Protein AF-A0AAN9YWR4-F1 (afdb_monomer_lite)

Secondary structure (DSSP, 8-state):
-----GGGHHHHHHHHHHHHHHHHT-TTTTTTTTSPPPHHHHHHHHHHHHHTTTTTHHHHHHT--TTS-----HHHHHHHHHHHHHHHHHTTS--

pLDDT: mean 70.37, std 15.23, range [35.31, 89.06]

Foldseek 3Di:
DDDCPPLCPLVVLLQVVLQVCLVVVHQLVVVCVSDRDDPQVLQVLLVVCLVVVHPVVVCVVVVGDHPHSHHDDPSSSVVSVVSSVVVSVVVVVPD

Sequence (95 aa):
MGRSEGGFCGYRNIQMMASYIVGSGGPGADRLHGRVPSIFRIQDYIEAAWDAGINAHGRVETGGVKGTRKYIGTSEASFSLLLIDVYLKLSWVTY

Organism: NCBI:txid117547

InterPro domains:
  IPR012462 UFSP1/2/DUB, catalytic domain [PF07910] (4-86)

Radius of gyration: 13.77 Å; chains: 1; bounding box: 28×44×34 Å

Structure (mmCIF, N/CA/C/O backbone):
data_AF-A0AAN9YWR4-F1
#
_entry.id   AF-A0AAN9YWR4-F1
#
loop_
_atom_site.group_PDB
_at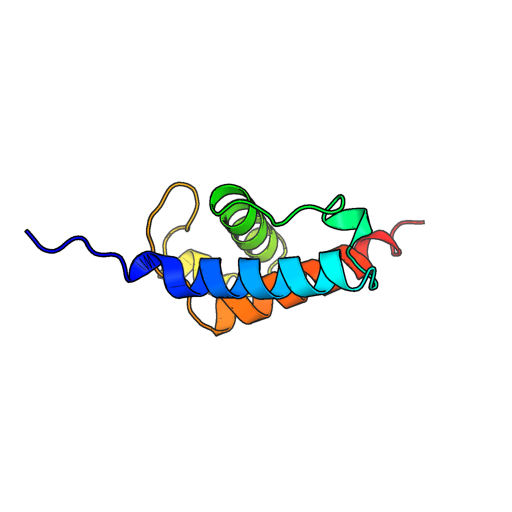om_site.id
_atom_site.type_symbol
_atom_site.label_atom_id
_atom_site.label_alt_id
_atom_site.label_comp_id
_atom_site.label_asym_id
_atom_site.label_entity_id
_atom_site.label_seq_id
_atom_site.pdbx_PDB_ins_code
_atom_site.Cartn_x
_atom_site.Cartn_y
_atom_site.Cartn_z
_atom_site.occupancy
_atom_site.B_iso_or_equiv
_atom_site.auth_seq_id
_atom_site.auth_comp_id
_atom_site.auth_asym_id
_atom_site.auth_atom_id
_atom_site.pdbx_PDB_model_num
ATOM 1 N N . MET A 1 1 ? -3.117 22.388 17.022 1.00 35.31 1 MET A N 1
ATOM 2 C CA . MET A 1 1 ? -3.654 21.788 15.780 1.00 35.31 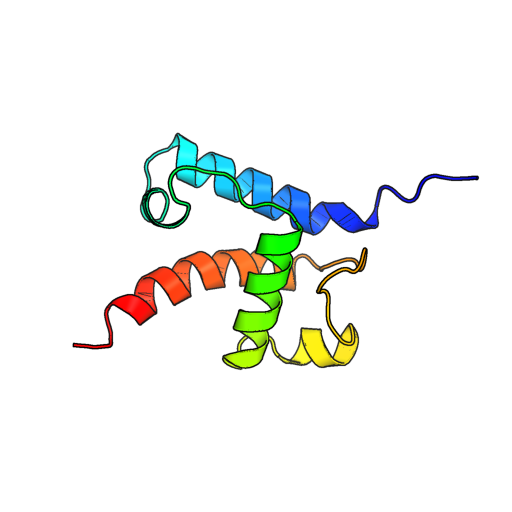1 MET A CA 1
ATOM 3 C C . MET A 1 1 ? -2.525 21.023 15.079 1.00 35.31 1 MET A C 1
ATOM 5 O O . MET A 1 1 ? -1.913 21.534 14.151 1.00 35.31 1 MET A O 1
ATOM 9 N N . GLY A 1 2 ? -2.142 19.852 15.598 1.00 37.66 2 GLY A N 1
ATOM 10 C CA . GLY A 1 2 ? -1.019 19.076 15.055 1.00 37.66 2 GLY A CA 1
ATOM 11 C C . GLY A 1 2 ? -1.473 18.267 13.846 1.00 37.66 2 GLY A C 1
ATOM 12 O O . GLY A 1 2 ? -2.348 17.416 13.976 1.00 37.66 2 GLY A O 1
ATOM 13 N N . ARG A 1 3 ? -0.920 18.549 12.664 1.00 44.62 3 ARG A N 1
ATOM 14 C CA . ARG A 1 3 ? -1.155 17.757 11.451 1.00 44.62 3 ARG A CA 1
ATOM 15 C C . ARG A 1 3 ? -0.624 16.343 11.690 1.00 44.62 3 ARG A C 1
ATOM 17 O O .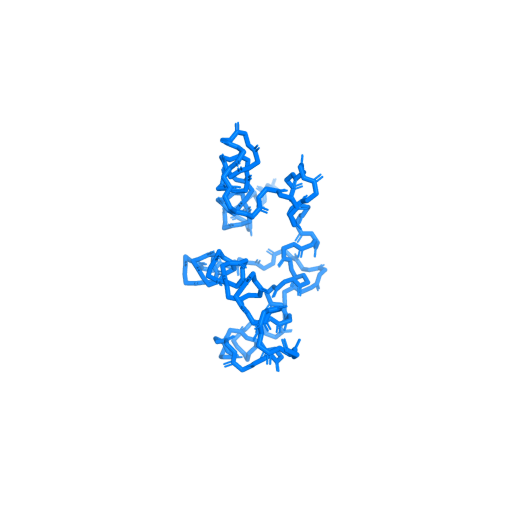 ARG A 1 3 ? 0.580 16.142 11.766 1.00 44.62 3 ARG A O 1
ATOM 24 N N . SER A 1 4 ? -1.518 15.368 11.834 1.00 44.38 4 SER A N 1
ATOM 25 C CA . SER A 1 4 ? -1.169 13.952 11.976 1.00 44.38 4 SER A CA 1
ATOM 26 C C . SER A 1 4 ? -0.615 13.412 10.650 1.00 44.38 4 SER A C 1
ATOM 28 O O . SER A 1 4 ? -1.330 12.805 9.847 1.00 44.38 4 SER A O 1
ATOM 30 N N . GLU A 1 5 ? 0.663 13.681 10.390 1.00 52.16 5 GLU A N 1
ATOM 31 C CA . GLU A 1 5 ? 1.426 13.118 9.269 1.00 52.16 5 GLU A CA 1
ATOM 32 C C . GLU A 1 5 ? 1.717 11.622 9.450 1.00 52.16 5 GLU A C 1
ATOM 34 O O . GLU A 1 5 ? 2.015 10.933 8.477 1.00 52.16 5 GLU A O 1
ATOM 39 N N . GLY A 1 6 ? 1.567 11.085 10.664 1.00 52.00 6 GLY A N 1
ATOM 40 C CA . GLY A 1 6 ? 2.023 9.731 10.970 1.00 52.00 6 GLY A CA 1
ATOM 41 C C . GLY A 1 6 ? 1.279 8.602 10.240 1.00 52.00 6 GLY A C 1
ATOM 42 O O . GLY A 1 6 ? 1.895 7.579 9.970 1.00 52.00 6 GLY A O 1
ATOM 43 N N . GLY A 1 7 ? 0.016 8.778 9.823 1.00 63.47 7 GLY A N 1
ATOM 44 C CA . GLY A 1 7 ? -0.820 7.692 9.266 1.00 63.47 7 GLY A CA 1
ATOM 45 C C . GLY A 1 7 ? -0.347 7.081 7.943 1.00 63.47 7 GLY A C 1
ATOM 46 O O . GLY A 1 7 ? -0.884 6.062 7.513 1.00 63.47 7 GLY A O 1
ATOM 47 N N . PHE A 1 8 ? 0.643 7.692 7.283 1.00 72.62 8 PHE A N 1
ATOM 48 C CA . PHE A 1 8 ? 1.067 7.301 5.940 1.00 72.62 8 PHE A CA 1
ATOM 49 C C . PHE A 1 8 ? 2.438 6.629 5.846 1.00 72.62 8 PHE A C 1
ATOM 51 O O . PHE A 1 8 ? 2.837 6.273 4.736 1.00 72.62 8 PHE A O 1
ATOM 58 N N . CYS A 1 9 ? 3.170 6.441 6.950 1.00 76.81 9 CYS A N 1
ATOM 59 C CA . CYS A 1 9 ? 4.541 5.917 6.879 1.00 76.81 9 CYS A CA 1
ATOM 60 C C . CYS A 1 9 ? 4.610 4.540 6.189 1.00 76.81 9 CYS A C 1
ATOM 62 O O . CYS A 1 9 ? 5.446 4.341 5.309 1.00 76.81 9 CYS A O 1
ATOM 64 N N . GLY A 1 10 ? 3.662 3.641 6.477 1.00 76.88 10 GLY A N 1
ATOM 65 C CA . GLY A 1 10 ? 3.579 2.328 5.833 1.00 76.88 10 GLY A CA 1
ATOM 66 C C . GLY A 1 10 ? 3.351 2.422 4.321 1.00 76.88 10 GLY A C 1
ATOM 67 O O . GLY A 1 10 ? 4.021 1.746 3.544 1.00 76.88 10 GLY A O 1
ATOM 68 N N . TYR A 1 11 ? 2.491 3.342 3.877 1.00 82.31 11 TYR A N 1
ATOM 69 C CA . TYR A 1 11 ? 2.256 3.579 2.451 1.00 82.31 11 TYR A CA 1
ATOM 70 C C . TYR A 1 11 ? 3.487 4.176 1.759 1.00 82.31 11 TYR A C 1
ATOM 72 O O . TYR A 1 11 ? 3.804 3.795 0.635 1.00 82.31 11 TYR A O 1
ATOM 80 N N . ARG A 1 12 ? 4.212 5.086 2.424 1.00 84.00 12 ARG A N 1
ATOM 81 C CA . ARG A 1 12 ? 5.463 5.654 1.896 1.00 84.00 12 ARG A CA 1
ATOM 82 C C . ARG A 1 12 ? 6.557 4.598 1.760 1.00 84.00 12 ARG A C 1
ATOM 84 O O . ARG A 1 12 ? 7.253 4.609 0.751 1.00 84.00 12 ARG A O 1
ATOM 91 N N . ASN A 1 13 ? 6.656 3.654 2.694 1.00 80.69 13 ASN A N 1
ATOM 92 C CA . ASN A 1 13 ? 7.584 2.526 2.574 1.00 80.69 13 ASN A CA 1
ATOM 93 C C . ASN A 1 13 ? 7.277 1.668 1.339 1.00 80.69 13 ASN A C 1
ATOM 95 O O . ASN A 1 13 ? 8.187 1.326 0.587 1.00 80.69 13 ASN A O 1
ATOM 99 N N . ILE A 1 14 ? 5.999 1.386 1.071 1.00 80.44 14 ILE A N 1
ATOM 100 C CA . ILE A 1 14 ? 5.586 0.664 -0.143 1.00 80.44 14 ILE A CA 1
ATOM 101 C C . ILE A 1 14 ? 5.955 1.462 -1.402 1.00 80.44 14 ILE A C 1
ATOM 103 O O . ILE A 1 14 ? 6.482 0.895 -2.357 1.00 80.44 14 ILE A O 1
ATOM 107 N N . GLN A 1 15 ? 5.740 2.781 -1.404 1.00 85.75 15 GLN A N 1
ATOM 108 C CA . GLN A 1 15 ? 6.121 3.643 -2.528 1.00 85.75 15 GLN A CA 1
ATOM 109 C C . GLN A 1 15 ? 7.636 3.670 -2.775 1.00 85.75 15 GLN A C 1
ATOM 111 O O . GLN A 1 15 ? 8.055 3.644 -3.930 1.00 85.75 15 GLN A O 1
ATOM 116 N N . MET A 1 16 ? 8.448 3.687 -1.715 1.00 83.56 16 MET A N 1
ATOM 117 C CA . MET A 1 16 ? 9.911 3.621 -1.811 1.00 83.56 16 MET A CA 1
ATOM 118 C C . MET A 1 16 ? 10.395 2.287 -2.388 1.00 83.56 16 MET A C 1
ATOM 120 O O . MET A 1 16 ? 11.312 2.257 -3.200 1.00 83.56 16 MET A O 1
ATOM 124 N N . MET A 1 17 ? 9.771 1.171 -2.015 1.00 77.44 17 MET A N 1
ATOM 125 C CA . MET A 1 17 ? 10.122 -0.125 -2.603 1.00 77.44 17 MET A CA 1
ATOM 126 C C . MET A 1 17 ? 9.667 -0.229 -4.062 1.00 77.44 17 MET A C 1
ATOM 128 O O . MET A 1 17 ? 10.421 -0.689 -4.917 1.00 77.44 17 MET A O 1
ATOM 132 N N . ALA A 1 18 ? 8.465 0.259 -4.378 1.00 79.94 18 ALA A N 1
ATOM 133 C CA . ALA A 1 18 ? 7.972 0.298 -5.750 1.00 79.94 18 ALA A CA 1
ATOM 134 C C . ALA A 1 18 ? 8.856 1.169 -6.660 1.00 79.94 18 ALA A C 1
ATOM 136 O O . ALA A 1 18 ? 9.078 0.803 -7.812 1.00 79.94 18 ALA A O 1
ATOM 137 N N . SER A 1 19 ? 9.399 2.287 -6.160 1.00 83.06 19 SER A N 1
ATOM 138 C CA . SER A 1 19 ? 10.322 3.123 -6.937 1.00 83.06 19 SER A CA 1
ATOM 139 C C . SER A 1 19 ? 11.640 2.409 -7.230 1.00 83.06 19 SER A C 1
ATOM 141 O O . SER A 1 19 ? 12.147 2.527 -8.343 1.00 83.06 19 SER A O 1
ATOM 143 N N . TYR A 1 20 ? 12.154 1.614 -6.288 1.00 82.00 20 TYR A N 1
ATOM 144 C CA . TYR A 1 20 ? 13.331 0.776 -6.511 1.00 82.00 20 TYR A CA 1
ATOM 145 C C . TYR A 1 20 ? 13.081 -0.302 -7.577 1.00 82.00 20 TYR A C 1
ATOM 147 O O . TYR A 1 20 ? 13.893 -0.465 -8.486 1.00 82.00 20 TYR A O 1
ATOM 155 N N . ILE A 1 21 ? 11.944 -1.002 -7.521 1.00 76.00 21 ILE A N 1
ATOM 156 C CA . ILE A 1 21 ? 11.581 -2.035 -8.512 1.00 76.00 21 ILE A CA 1
ATOM 157 C C . ILE A 1 21 ? 11.443 -1.419 -9.910 1.00 76.00 21 ILE A C 1
ATOM 159 O O . ILE A 1 21 ? 12.017 -1.927 -10.869 1.00 76.00 21 ILE A O 1
ATOM 163 N N . VAL A 1 22 ? 10.733 -0.292 -10.021 1.00 80.88 22 VAL A N 1
ATOM 164 C CA . VAL A 1 22 ? 10.574 0.436 -11.289 1.00 80.88 22 VAL A CA 1
ATOM 165 C C . VAL A 1 22 ? 11.920 0.943 -11.811 1.00 80.88 22 VAL A C 1
ATOM 167 O O . VAL A 1 22 ? 12.222 0.764 -12.986 1.00 80.88 22 VAL A O 1
ATOM 170 N N . GLY A 1 23 ? 12.736 1.557 -10.951 1.00 81.06 23 GLY A N 1
ATOM 171 C CA . GLY A 1 23 ? 14.018 2.150 -11.337 1.00 81.06 23 GLY A CA 1
ATOM 172 C C . GLY A 1 23 ? 15.102 1.128 -11.684 1.00 81.06 23 GLY A C 1
ATOM 173 O O . GLY A 1 23 ? 15.977 1.426 -12.489 1.00 81.06 23 GLY A O 1
ATOM 174 N N . SER A 1 24 ? 15.038 -0.076 -11.111 1.00 80.12 24 SER A N 1
ATOM 175 C CA . SER A 1 24 ? 15.963 -1.174 -11.422 1.00 80.12 24 SER A CA 1
ATOM 176 C C . SER A 1 24 ? 15.577 -1.963 -12.675 1.00 80.12 24 SER A C 1
ATOM 178 O O . SER A 1 24 ? 16.372 -2.782 -13.130 1.00 80.12 24 SER A O 1
ATOM 180 N N . GLY A 1 25 ? 14.375 -1.751 -13.230 1.00 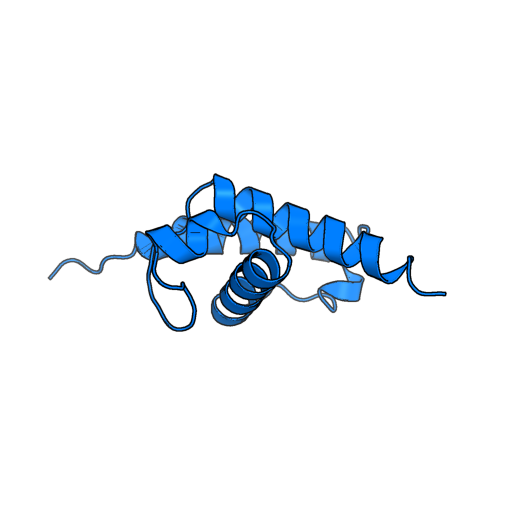69.69 25 GLY A N 1
ATOM 181 C CA . GLY A 1 25 ? 13.854 -2.566 -14.334 1.00 69.69 25 GLY A CA 1
ATOM 182 C C . GLY A 1 25 ? 13.693 -4.045 -13.962 1.00 69.69 25 GLY A C 1
ATOM 183 O O . GLY A 1 25 ? 13.698 -4.907 -14.837 1.00 69.69 25 GLY A O 1
ATOM 184 N N . GLY A 1 26 ? 13.608 -4.349 -12.663 1.00 67.00 26 GLY A N 1
ATOM 185 C CA . GLY A 1 26 ? 13.525 -5.714 -12.163 1.00 67.00 26 GLY A CA 1
ATOM 186 C C . GLY A 1 26 ? 12.164 -6.374 -12.428 1.00 67.00 26 GLY A C 1
ATOM 187 O O . GLY A 1 26 ? 11.197 -5.706 -12.816 1.00 67.00 26 GLY A O 1
ATOM 188 N N . PRO A 1 27 ? 12.045 -7.690 -12.170 1.00 62.44 27 PRO A N 1
ATOM 189 C CA . PRO A 1 27 ? 10.776 -8.406 -12.257 1.00 62.44 27 PRO A CA 1
ATOM 190 C C . PRO A 1 27 ? 9.681 -7.691 -11.449 1.00 62.44 27 PRO A C 1
ATOM 192 O O . PRO A 1 27 ? 9.826 -7.466 -10.251 1.00 62.44 27 PRO A O 1
ATOM 195 N N . GLY A 1 28 ? 8.588 -7.305 -12.115 1.00 64.94 28 GLY A N 1
ATOM 196 C CA . GLY A 1 28 ? 7.492 -6.534 -11.512 1.00 64.94 28 GLY A CA 1
ATOM 197 C C . GLY A 1 28 ? 7.407 -5.070 -11.957 1.00 64.94 28 GLY A C 1
ATOM 198 O O . GLY A 1 28 ? 6.332 -4.483 -11.828 1.00 64.94 28 GLY A O 1
ATOM 199 N N . ALA A 1 29 ? 8.458 -4.501 -12.563 1.00 69.19 29 ALA A N 1
ATOM 200 C CA . ALA A 1 29 ? 8.438 -3.136 -13.104 1.00 69.19 29 ALA A CA 1
ATOM 201 C C . ALA A 1 29 ? 7.362 -2.942 -14.193 1.00 69.19 29 ALA A C 1
ATOM 203 O O . ALA A 1 29 ? 6.610 -1.964 -14.147 1.00 69.19 29 ALA A O 1
ATOM 204 N N . ASP A 1 30 ? 7.213 -3.910 -15.105 1.00 70.44 30 ASP A N 1
ATOM 205 C CA . ASP A 1 30 ? 6.190 -3.888 -16.167 1.00 70.44 30 ASP A CA 1
ATOM 206 C C . ASP A 1 30 ? 4.764 -3.858 -15.617 1.00 70.44 30 ASP A C 1
ATOM 208 O O . ASP A 1 30 ? 3.869 -3.222 -16.172 1.00 70.44 30 ASP A O 1
ATOM 212 N N . ARG A 1 31 ? 4.544 -4.522 -14.483 1.00 69.25 31 ARG A N 1
ATOM 213 C CA . ARG A 1 31 ? 3.217 -4.663 -13.873 1.00 69.25 31 ARG A CA 1
ATOM 214 C C . ARG A 1 31 ? 2.899 -3.559 -12.870 1.00 69.25 31 ARG A C 1
ATOM 216 O O . ARG A 1 31 ? 1.736 -3.298 -12.589 1.00 69.25 31 ARG A O 1
ATOM 223 N N . LEU A 1 32 ? 3.918 -2.832 -12.422 1.00 74.25 32 LEU A N 1
ATOM 224 C CA . LEU A 1 32 ? 3.762 -1.475 -11.905 1.00 74.25 32 LEU A CA 1
ATOM 225 C C . LEU A 1 32 ? 3.566 -0.449 -13.039 1.00 74.25 32 LEU A C 1
ATOM 227 O O . LEU A 1 32 ? 3.410 0.740 -12.766 1.00 74.25 32 LEU A O 1
ATOM 231 N N . HIS A 1 33 ? 3.566 -0.885 -14.305 1.00 75.19 33 HIS A N 1
ATOM 232 C CA . HIS A 1 33 ? 3.490 -0.033 -15.494 1.00 75.19 33 HIS A CA 1
ATOM 233 C C . HIS A 1 33 ? 4.556 1.072 -15.496 1.00 75.19 33 HIS A C 1
ATOM 235 O O . HIS A 1 33 ? 4.299 2.199 -15.925 1.00 75.19 33 HIS A O 1
ATOM 241 N N . GLY A 1 34 ? 5.735 0.774 -14.937 1.00 74.75 34 GLY A N 1
ATOM 242 C CA . GLY A 1 34 ? 6.819 1.739 -14.770 1.00 74.75 34 GLY A CA 1
ATOM 243 C C . GLY A 1 34 ? 6.475 2.918 -13.851 1.00 74.75 34 GLY A C 1
ATOM 244 O O . GLY A 1 34 ? 7.070 3.986 -13.982 1.00 74.75 34 GLY A O 1
ATOM 245 N N . ARG A 1 35 ? 5.489 2.781 -12.952 1.00 83.31 35 ARG A N 1
ATOM 246 C CA . ARG A 1 35 ? 5.025 3.870 -12.081 1.00 83.31 35 ARG A CA 1
ATOM 247 C C . ARG A 1 35 ? 4.892 3.433 -10.629 1.00 83.31 35 ARG A C 1
ATOM 249 O O . ARG A 1 35 ? 4.461 2.332 -10.309 1.00 83.31 35 ARG A O 1
ATOM 256 N N . VAL A 1 36 ? 5.202 4.359 -9.727 1.00 86.12 36 VAL A N 1
ATOM 257 C CA . VAL A 1 36 ? 4.980 4.175 -8.290 1.00 86.12 36 VAL A CA 1
ATOM 258 C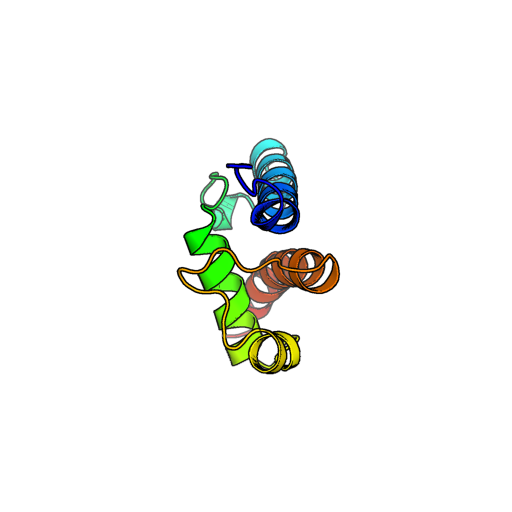 C . VAL A 1 36 ? 3.477 4.305 -7.994 1.00 86.12 36 VAL A C 1
ATOM 260 O O . VAL A 1 36 ? 2.875 5.313 -8.380 1.00 86.12 36 VAL A O 1
ATOM 263 N N . PRO A 1 37 ? 2.843 3.332 -7.315 1.00 85.69 37 PRO A N 1
ATOM 264 C CA . PRO A 1 37 ? 1.411 3.368 -7.050 1.00 85.69 37 PRO A CA 1
ATOM 265 C C . PRO A 1 37 ? 1.041 4.492 -6.072 1.00 85.69 37 PRO A C 1
ATOM 267 O O . PRO A 1 37 ? 1.785 4.843 -5.150 1.00 85.69 37 PRO A O 1
ATOM 270 N N . SER A 1 38 ? -0.149 5.061 -6.260 1.00 89.06 38 SER A N 1
ATOM 271 C CA . SER A 1 38 ? -0.727 6.020 -5.317 1.00 89.06 38 SER A CA 1
ATOM 272 C C . SER A 1 38 ? -1.174 5.323 -4.026 1.00 89.06 38 SER A C 1
ATOM 274 O O . SER A 1 38 ? -1.366 4.109 -3.999 1.00 89.06 38 SER A O 1
ATOM 276 N N . ILE A 1 39 ? -1.408 6.095 -2.960 1.00 84.88 39 ILE A N 1
ATOM 277 C CA . ILE A 1 39 ? -1.936 5.570 -1.688 1.00 84.88 39 ILE A CA 1
ATOM 278 C C . ILE A 1 39 ? -3.263 4.831 -1.906 1.00 84.88 39 ILE A C 1
ATOM 280 O O . ILE A 1 39 ? -3.440 3.737 -1.385 1.00 84.88 39 ILE A O 1
ATOM 284 N N . PHE A 1 40 ? -4.162 5.378 -2.728 1.00 87.75 40 PHE A N 1
ATOM 285 C CA . PHE A 1 40 ? -5.430 4.719 -3.054 1.00 87.75 40 PHE A CA 1
ATOM 286 C C . PHE A 1 40 ? -5.225 3.380 -3.759 1.00 87.75 40 PHE A C 1
ATOM 288 O O . PHE A 1 40 ? -5.914 2.415 -3.447 1.00 87.75 40 PHE A O 1
ATOM 295 N N . ARG A 1 41 ? -4.240 3.290 -4.662 1.00 85.06 41 ARG A N 1
ATOM 296 C CA . ARG A 1 41 ? -3.920 2.012 -5.301 1.00 85.06 41 ARG A CA 1
ATOM 297 C C . ARG A 1 41 ? -3.320 1.002 -4.342 1.00 85.06 41 ARG A C 1
ATOM 299 O O . ARG A 1 41 ? -3.655 -0.171 -4.425 1.00 85.06 41 ARG A O 1
ATOM 306 N N . ILE A 1 42 ? -2.491 1.457 -3.413 1.00 84.44 42 ILE A N 1
ATOM 307 C CA . ILE A 1 42 ? -1.967 0.604 -2.347 1.00 84.44 42 ILE A CA 1
ATOM 308 C C . ILE A 1 42 ? -3.112 0.077 -1.474 1.00 84.44 42 ILE A C 1
ATOM 310 O O . ILE A 1 42 ? -3.137 -1.108 -1.166 1.00 84.44 42 ILE A O 1
ATOM 314 N N . GLN A 1 43 ? -4.089 0.919 -1.130 1.00 86.88 43 GLN A N 1
ATOM 315 C CA . GLN A 1 43 ? -5.282 0.482 -0.400 1.00 86.88 43 GLN A CA 1
ATOM 316 C C . GLN A 1 43 ? -6.072 -0.567 -1.185 1.00 86.88 43 GLN A C 1
ATOM 318 O O . GLN A 1 43 ? -6.427 -1.587 -0.609 1.00 86.88 43 GLN A O 1
ATOM 323 N N . ASP A 1 44 ? -6.295 -0.370 -2.488 1.00 86.19 44 ASP A N 1
ATOM 324 C CA . ASP A 1 44 ? -6.959 -1.382 -3.322 1.00 86.19 44 ASP A CA 1
ATOM 325 C C . ASP A 1 44 ? -6.212 -2.724 -3.306 1.00 86.19 44 ASP A C 1
ATOM 327 O O . ASP A 1 44 ? -6.848 -3.770 -3.218 1.00 86.19 44 ASP A O 1
ATOM 331 N N . TYR A 1 45 ? -4.876 -2.709 -3.367 1.00 82.44 45 TYR A N 1
ATOM 332 C CA . TYR A 1 45 ? -4.077 -3.934 -3.296 1.00 82.44 45 TYR A CA 1
ATOM 333 C C . TYR A 1 45 ? -4.210 -4.628 -1.941 1.00 82.44 45 TYR A C 1
ATOM 335 O O . TYR A 1 45 ? -4.381 -5.841 -1.899 1.00 82.44 45 TYR A O 1
ATOM 343 N N . ILE A 1 46 ? -4.185 -3.876 -0.840 1.00 81.00 46 ILE A N 1
ATOM 344 C CA . ILE A 1 46 ? -4.364 -4.431 0.508 1.00 81.00 46 ILE A CA 1
ATOM 345 C C . ILE A 1 46 ? -5.742 -5.088 0.651 1.00 81.00 46 ILE A C 1
ATOM 347 O O . ILE A 1 46 ? -5.847 -6.209 1.136 1.00 81.00 46 ILE A O 1
ATOM 351 N N . GLU A 1 47 ? -6.797 -4.425 0.184 1.00 84.25 47 GLU A N 1
ATOM 352 C CA . GLU A 1 47 ? -8.159 -4.963 0.243 1.00 84.25 47 GLU A CA 1
ATOM 353 C C . GLU A 1 47 ? -8.299 -6.217 -0.636 1.00 84.25 47 GLU A C 1
ATOM 355 O O . GLU A 1 47 ? -8.865 -7.215 -0.197 1.00 84.25 47 GLU A O 1
ATOM 360 N N . ALA A 1 48 ? -7.713 -6.208 -1.839 1.00 81.19 48 ALA A N 1
ATOM 361 C CA . ALA A 1 48 ? -7.693 -7.374 -2.721 1.00 81.19 48 ALA A CA 1
ATOM 362 C C . ALA A 1 48 ? -6.896 -8.551 -2.127 1.00 81.19 48 ALA A C 1
ATOM 364 O O . ALA A 1 48 ? -7.268 -9.706 -2.325 1.00 81.19 48 ALA A O 1
ATOM 365 N N . ALA A 1 49 ? -5.823 -8.278 -1.374 1.00 77.38 49 ALA A N 1
ATOM 366 C CA . ALA A 1 49 ? -5.093 -9.297 -0.620 1.00 77.38 49 ALA A CA 1
ATOM 367 C C . ALA A 1 49 ? -5.997 -9.968 0.413 1.00 77.38 49 ALA A C 1
ATOM 369 O O . ALA A 1 49 ? -6.067 -11.195 0.480 1.00 77.38 49 ALA A O 1
ATOM 370 N N . TRP A 1 50 ? -6.724 -9.153 1.178 1.00 83.00 50 TRP A N 1
ATOM 371 C CA . TRP A 1 50 ? -7.667 -9.641 2.175 1.00 83.00 50 TRP A CA 1
ATOM 372 C C . TRP A 1 50 ? -8.788 -10.465 1.542 1.00 83.00 50 TRP A C 1
ATOM 374 O O . TRP A 1 50 ? -9.136 -11.511 2.085 1.00 83.00 50 TRP A O 1
ATOM 384 N N . ASP A 1 51 ? -9.296 -10.050 0.378 1.00 83.31 51 ASP A N 1
ATOM 385 C CA . ASP A 1 51 ? -10.314 -10.796 -0.376 1.00 83.31 51 ASP A CA 1
ATOM 386 C C . ASP A 1 51 ? -9.791 -12.146 -0.891 1.00 83.31 51 ASP A C 1
ATOM 388 O O . ASP A 1 51 ? -10.541 -13.117 -0.956 1.00 83.31 51 ASP A O 1
ATOM 392 N N . ALA A 1 52 ? -8.492 -12.244 -1.188 1.00 77.94 52 ALA A N 1
ATOM 393 C CA . ALA A 1 52 ? -7.819 -13.494 -1.544 1.00 77.94 52 ALA A CA 1
ATOM 394 C C . ALA A 1 52 ? -7.461 -14.376 -0.325 1.00 77.94 52 ALA A C 1
ATOM 396 O O . ALA A 1 52 ? -6.788 -15.395 -0.478 1.00 77.94 52 ALA A O 1
ATOM 397 N N . GLY A 1 53 ? -7.870 -13.990 0.890 1.00 77.06 53 GLY A N 1
ATOM 398 C CA . GLY A 1 53 ? -7.565 -14.703 2.136 1.00 77.06 53 GLY A CA 1
ATOM 399 C C . GLY A 1 53 ? -6.162 -14.436 2.693 1.00 77.06 53 GLY A C 1
ATOM 400 O O . GLY A 1 53 ? -5.786 -14.988 3.727 1.00 77.06 53 GLY A O 1
ATOM 401 N N . ILE A 1 54 ? -5.382 -13.567 2.051 1.00 73.25 54 ILE A N 1
ATOM 402 C CA . ILE A 1 54 ? -4.030 -13.212 2.480 1.00 73.25 54 ILE A CA 1
ATOM 403 C C . ILE A 1 54 ? -4.132 -12.139 3.560 1.00 73.25 54 ILE A C 1
ATOM 405 O O . ILE A 1 54 ? -4.614 -11.042 3.302 1.00 73.25 54 ILE A O 1
ATOM 409 N N . ASN A 1 55 ? -3.654 -12.433 4.772 1.00 74.25 55 ASN A N 1
ATOM 410 C CA . ASN A 1 55 ? -3.674 -11.499 5.906 1.00 74.25 55 ASN A CA 1
ATOM 411 C C . ASN A 1 55 ? -5.070 -10.889 6.187 1.00 74.25 55 ASN A C 1
ATOM 413 O O . ASN A 1 55 ? -5.179 -9.743 6.623 1.00 74.25 55 ASN A O 1
ATOM 417 N N . ALA A 1 56 ? -6.148 -11.643 5.931 1.00 78.38 56 ALA A N 1
ATOM 418 C CA . ALA A 1 56 ? -7.533 -11.165 6.036 1.00 78.38 56 ALA A CA 1
ATOM 419 C C . ALA A 1 56 ? -7.907 -10.635 7.437 1.00 78.38 56 ALA A C 1
ATOM 421 O O . ALA A 1 56 ? -8.829 -9.832 7.570 1.00 78.38 56 ALA A O 1
ATOM 422 N N . HIS A 1 57 ? -7.155 -11.020 8.475 1.00 78.38 57 HIS A N 1
ATOM 423 C CA . HIS A 1 57 ? -7.277 -10.472 9.827 1.00 78.38 57 HIS A CA 1
ATOM 424 C C . HIS A 1 57 ? -7.127 -8.942 9.862 1.00 78.38 57 HIS A C 1
ATOM 426 O O . HIS A 1 57 ? -7.874 -8.270 10.571 1.00 78.38 57 HIS A O 1
ATOM 432 N N . GLY A 1 58 ? -6.253 -8.374 9.021 1.00 76.62 58 GLY A N 1
ATOM 433 C CA . GLY A 1 58 ? -6.069 -6.924 8.933 1.00 76.62 58 GLY A CA 1
ATOM 434 C C . GLY A 1 58 ? -7.349 -6.181 8.535 1.00 76.62 58 GLY A C 1
ATOM 435 O O . GLY A 1 58 ? -7.587 -5.066 9.004 1.00 76.62 58 GLY A O 1
ATOM 436 N N . ARG A 1 59 ? -8.235 -6.807 7.743 1.00 83.44 59 ARG A N 1
ATOM 437 C CA . ARG A 1 59 ? -9.557 -6.246 7.417 1.00 83.44 59 ARG A CA 1
ATOM 438 C C . ARG A 1 59 ? -10.456 -6.186 8.649 1.00 83.44 59 ARG A C 1
ATOM 440 O O . ARG A 1 59 ? -11.173 -5.205 8.818 1.00 83.44 59 ARG A O 1
ATOM 447 N N . VAL A 1 60 ? -10.409 -7.210 9.500 1.00 82.94 60 VAL A N 1
ATOM 448 C CA . VAL A 1 60 ? -11.218 -7.305 10.726 1.00 82.94 60 VAL A CA 1
ATOM 449 C C . VAL A 1 60 ? -10.764 -6.270 11.755 1.00 82.94 60 VAL A C 1
ATOM 451 O O . VAL A 1 60 ? -11.598 -5.571 12.320 1.00 82.94 60 VAL A O 1
ATOM 454 N N . GLU A 1 61 ? -9.454 -6.111 11.949 1.00 80.38 61 GLU A N 1
ATOM 455 C CA . GLU A 1 61 ? -8.894 -5.151 12.913 1.00 80.38 61 GLU A CA 1
ATOM 456 C C . GLU A 1 61 ? -9.085 -3.698 12.486 1.00 80.38 61 GLU A C 1
ATOM 458 O O . GLU A 1 61 ? -9.378 -2.826 13.304 1.00 80.38 61 GLU A O 1
ATOM 463 N N . THR A 1 62 ? -8.911 -3.419 11.194 1.00 81.12 62 THR A N 1
ATOM 464 C CA . THR A 1 62 ? -8.994 -2.047 10.687 1.00 81.12 62 THR A CA 1
ATOM 465 C C . THR A 1 62 ? -10.406 -1.666 10.264 1.00 81.12 62 THR A C 1
ATOM 467 O O . THR A 1 62 ? -10.706 -0.476 10.201 1.00 81.12 62 THR A O 1
ATOM 470 N N . GLY A 1 63 ? -11.279 -2.626 9.953 1.00 84.69 63 GLY A N 1
ATOM 471 C CA . GLY A 1 63 ? -12.567 -2.383 9.300 1.00 84.69 63 GLY A CA 1
ATOM 472 C C . GLY A 1 63 ? -12.423 -1.858 7.867 1.00 84.69 63 GLY A C 1
ATOM 473 O O . GLY A 1 63 ? -13.278 -1.103 7.407 1.00 84.69 63 GLY A O 1
ATOM 474 N N . GLY A 1 64 ? -11.311 -2.164 7.193 1.00 85.62 64 GLY A N 1
ATOM 475 C CA . GLY A 1 64 ? -10.994 -1.650 5.861 1.00 85.62 64 GLY A CA 1
ATOM 476 C C . GLY A 1 64 ? -10.111 -0.399 5.885 1.00 85.62 64 GLY A C 1
ATOM 477 O O . GLY A 1 64 ? -10.250 0.477 6.746 1.00 85.62 64 GLY A O 1
ATOM 478 N N . VAL A 1 65 ? -9.218 -0.286 4.906 1.00 86.06 65 VAL A N 1
ATOM 479 C CA . VAL A 1 65 ? -8.285 0.838 4.727 1.00 86.06 65 VAL A CA 1
ATOM 480 C C . VAL A 1 65 ? -8.667 1.751 3.564 1.00 86.06 65 VAL A C 1
ATOM 482 O O . VAL A 1 65 ? -8.206 2.895 3.528 1.00 86.06 65 VAL A O 1
ATOM 485 N N . LYS A 1 66 ? -9.538 1.310 2.650 1.00 88.00 66 LYS A N 1
ATOM 486 C CA . LYS A 1 66 ? -9.931 2.073 1.456 1.00 88.00 66 LYS A CA 1
ATOM 487 C C . LYS A 1 66 ? -10.532 3.444 1.775 1.00 88.00 66 LYS A C 1
ATOM 489 O O . LYS A 1 66 ? -11.499 3.564 2.519 1.00 88.00 66 LYS A O 1
ATOM 494 N N . GLY A 1 67 ? -9.954 4.495 1.191 1.00 83.31 67 GLY A N 1
ATOM 495 C CA . GLY A 1 67 ? -10.390 5.881 1.390 1.00 83.31 67 GLY A CA 1
ATOM 496 C C . GLY A 1 67 ? -10.085 6.440 2.783 1.00 83.31 67 GLY A C 1
ATOM 497 O O . GLY A 1 67 ? -10.495 7.555 3.099 1.00 83.31 67 GLY A O 1
ATOM 498 N N . THR A 1 68 ? -9.359 5.697 3.622 1.00 84.62 68 THR A N 1
ATOM 499 C CA . THR A 1 68 ? -9.057 6.102 4.997 1.00 84.62 68 THR A CA 1
ATOM 500 C C . THR A 1 68 ? -7.622 6.612 5.143 1.00 84.62 68 THR A C 1
ATOM 502 O O . THR A 1 68 ? -6.783 6.456 4.255 1.00 84.62 68 THR A O 1
ATOM 505 N N . ARG A 1 69 ? -7.326 7.211 6.302 1.00 80.69 69 ARG A N 1
ATOM 506 C CA . ARG A 1 69 ? -5.962 7.554 6.747 1.00 80.69 69 ARG A CA 1
ATOM 507 C C . ARG A 1 69 ? -5.447 6.580 7.811 1.00 80.69 69 ARG A C 1
ATOM 509 O O . ARG A 1 69 ? -4.630 6.967 8.646 1.00 80.69 69 ARG A O 1
ATOM 516 N N . LYS A 1 70 ? -5.999 5.363 7.853 1.00 81.31 70 LYS A N 1
ATOM 517 C CA . LYS A 1 70 ? -5.625 4.367 8.856 1.00 81.31 70 LYS A CA 1
ATOM 518 C C . LYS A 1 70 ? -4.184 3.939 8.629 1.00 81.31 70 LYS A C 1
ATOM 520 O O . LYS A 1 70 ? -3.760 3.738 7.487 1.00 81.31 70 LYS A O 1
ATOM 525 N N . TYR A 1 71 ? -3.465 3.824 9.738 1.00 71.31 71 TYR A N 1
ATOM 526 C CA . TYR A 1 71 ? -2.137 3.241 9.749 1.00 71.31 71 TYR A CA 1
ATOM 527 C C . TYR A 1 71 ? -2.221 1.807 9.242 1.00 71.31 71 TYR A C 1
ATOM 529 O O . TYR A 1 71 ? -3.153 1.082 9.581 1.00 71.31 71 TYR A O 1
ATOM 537 N N . ILE A 1 72 ? -1.232 1.431 8.444 1.00 75.19 72 ILE A N 1
ATOM 538 C CA . ILE A 1 72 ? -0.970 0.044 8.078 1.00 75.19 72 ILE A CA 1
ATOM 539 C C . ILE A 1 72 ? 0.366 -0.336 8.713 1.00 75.19 72 ILE A C 1
ATOM 541 O O . ILE A 1 72 ? 1.320 0.450 8.658 1.00 75.19 72 ILE A O 1
ATOM 545 N N . GLY A 1 73 ? 0.416 -1.488 9.376 1.00 65.62 73 GLY A N 1
ATOM 546 C CA . GLY A 1 73 ? 1.625 -1.982 10.023 1.00 65.62 73 GLY A CA 1
ATOM 547 C C . GLY A 1 73 ? 2.679 -2.481 9.030 1.00 65.62 73 GLY A C 1
ATOM 548 O O . GLY A 1 73 ? 2.437 -2.637 7.829 1.00 65.62 73 GLY A O 1
ATOM 549 N N . THR A 1 74 ? 3.884 -2.759 9.539 1.00 57.31 74 THR A N 1
ATOM 550 C CA . THR A 1 74 ? 4.986 -3.369 8.768 1.00 57.31 74 THR A CA 1
ATOM 551 C C . THR A 1 74 ? 4.581 -4.721 8.176 1.00 57.31 74 THR A C 1
ATOM 553 O O . THR A 1 74 ? 5.026 -5.063 7.084 1.00 57.31 74 THR A O 1
ATOM 556 N N . SER A 1 75 ? 3.699 -5.459 8.851 1.00 58.00 75 SER A N 1
ATOM 557 C CA . SER A 1 75 ? 3.052 -6.688 8.381 1.00 58.00 75 SER A CA 1
ATOM 558 C C . SER A 1 75 ? 2.275 -6.461 7.085 1.00 58.00 75 SER A C 1
ATOM 560 O O . SER A 1 75 ? 2.534 -7.133 6.094 1.00 58.00 75 SER A O 1
ATOM 562 N N . GLU A 1 76 ? 1.390 -5.470 7.037 1.00 59.75 76 GLU A N 1
ATOM 563 C CA . GLU A 1 76 ? 0.589 -5.127 5.862 1.00 59.75 76 GLU A CA 1
ATOM 564 C C . GLU A 1 76 ? 1.444 -4.525 4.744 1.00 59.75 76 GLU A C 1
ATOM 566 O O . GLU A 1 76 ? 1.188 -4.791 3.571 1.00 59.75 76 GLU A O 1
ATOM 571 N N . ALA A 1 77 ? 2.497 -3.772 5.077 1.00 56.28 77 ALA A N 1
ATOM 572 C CA . ALA A 1 77 ? 3.452 -3.262 4.093 1.00 56.28 77 ALA A CA 1
ATOM 573 C C . ALA A 1 77 ? 4.301 -4.379 3.460 1.00 56.28 77 ALA A C 1
ATOM 575 O O . ALA A 1 77 ? 4.468 -4.411 2.240 1.00 56.28 77 ALA A O 1
ATOM 576 N N . SER A 1 78 ? 4.769 -5.329 4.271 1.00 57.22 78 SER A N 1
ATOM 577 C CA . SER A 1 78 ? 5.488 -6.522 3.807 1.00 57.22 78 SER A CA 1
ATOM 578 C C . SER A 1 78 ? 4.568 -7.438 2.998 1.00 57.22 78 SER A C 1
ATOM 580 O O . SER A 1 78 ? 4.984 -7.970 1.975 1.00 57.22 78 SER A O 1
ATOM 582 N N . PHE A 1 79 ? 3.295 -7.559 3.390 1.00 56.47 79 PHE A N 1
ATOM 583 C CA . PHE A 1 79 ? 2.288 -8.323 2.652 1.00 56.47 79 PHE A CA 1
ATOM 584 C C . PHE A 1 79 ? 1.830 -7.646 1.365 1.00 56.47 79 PHE A C 1
ATOM 586 O O . PHE A 1 79 ? 1.573 -8.349 0.403 1.00 56.47 79 PHE A O 1
ATOM 593 N N . SER A 1 80 ? 1.754 -6.316 1.300 1.00 56.53 80 SER A N 1
ATOM 594 C CA . SER A 1 80 ? 1.475 -5.597 0.046 1.00 56.53 80 SER A CA 1
ATOM 595 C C . SER A 1 80 ? 2.589 -5.831 -0.972 1.00 56.53 80 SER A C 1
ATOM 597 O O . SER A 1 80 ? 2.331 -6.004 -2.160 1.00 56.53 80 SER A O 1
ATOM 599 N N . LEU A 1 81 ? 3.836 -5.874 -0.495 1.00 56.12 81 LEU A N 1
ATOM 600 C CA . LEU A 1 81 ? 4.999 -6.211 -1.307 1.00 56.12 81 LEU A CA 1
ATOM 601 C C . LEU A 1 81 ? 4.977 -7.684 -1.742 1.00 56.12 81 LEU A C 1
ATOM 603 O O . LEU A 1 81 ? 5.203 -7.983 -2.912 1.00 56.12 81 LEU A O 1
ATOM 607 N N . LEU A 1 82 ? 4.637 -8.589 -0.818 1.00 56.59 82 LEU A N 1
ATOM 608 C CA . LEU A 1 82 ? 4.415 -10.002 -1.117 1.00 56.59 82 LEU A CA 1
ATOM 609 C C . LEU A 1 82 ? 3.251 -10.181 -2.093 1.00 56.59 82 LEU A C 1
ATOM 611 O O . LEU A 1 82 ? 3.314 -11.059 -2.931 1.00 56.59 82 LEU A O 1
ATOM 615 N N . LEU A 1 83 ? 2.206 -9.356 -2.025 1.00 55.88 83 LEU A N 1
ATOM 616 C CA . LEU A 1 83 ? 1.069 -9.409 -2.933 1.00 55.88 83 LEU A CA 1
ATOM 617 C C . LEU A 1 83 ? 1.457 -8.917 -4.314 1.00 55.88 83 LEU A C 1
ATOM 619 O O . LEU A 1 83 ? 1.018 -9.518 -5.278 1.00 55.88 83 LEU A O 1
ATOM 623 N N . ILE A 1 84 ? 2.295 -7.884 -4.426 1.00 58.97 84 ILE A N 1
ATOM 624 C CA . ILE A 1 84 ? 2.944 -7.585 -5.699 1.00 58.97 84 ILE A CA 1
ATOM 625 C C . ILE A 1 84 ? 3.633 -8.885 -6.151 1.00 58.97 84 ILE A C 1
ATOM 627 O O . ILE A 1 84 ? 3.145 -9.494 -7.086 1.00 58.97 84 ILE A O 1
ATOM 631 N N . ASP A 1 85 ? 4.582 -9.473 -5.423 1.00 52.72 85 ASP A N 1
ATOM 632 C CA . ASP A 1 85 ? 5.248 -10.732 -5.841 1.00 52.72 85 ASP A CA 1
ATOM 633 C C . ASP A 1 85 ? 4.325 -11.958 -6.111 1.00 52.72 85 ASP A C 1
ATOM 635 O O . ASP A 1 85 ? 4.582 -12.763 -7.008 1.00 52.72 85 ASP A O 1
ATOM 639 N N . VAL A 1 86 ? 3.213 -12.109 -5.388 1.00 48.78 86 VAL A N 1
ATOM 640 C CA . VAL A 1 86 ? 2.289 -13.255 -5.460 1.00 48.78 86 VAL A CA 1
ATOM 641 C C . VAL A 1 86 ? 1.228 -13.062 -6.541 1.00 48.78 86 VAL A C 1
ATOM 643 O O . VAL A 1 86 ? 0.981 -13.995 -7.298 1.00 48.78 86 VAL A O 1
ATOM 646 N N . TYR A 1 87 ? 0.658 -11.868 -6.716 1.00 48.91 87 TYR A N 1
ATOM 647 C CA . TYR A 1 87 ? -0.182 -11.544 -7.881 1.00 48.91 87 TYR A CA 1
ATOM 648 C C . TYR A 1 87 ? 0.655 -11.609 -9.172 1.00 48.91 87 TYR A C 1
ATOM 650 O O . TYR A 1 87 ? 0.155 -12.004 -10.227 1.00 48.91 87 TYR A O 1
ATOM 658 N N . LEU A 1 88 ? 1.960 -11.315 -9.072 1.00 45.97 88 LEU A N 1
ATOM 659 C CA . LEU A 1 88 ? 2.966 -11.513 -10.117 1.00 45.97 88 LEU A CA 1
ATOM 660 C C . LEU A 1 88 ? 3.249 -13.004 -10.434 1.00 45.97 88 LEU A C 1
ATOM 662 O O . LEU A 1 88 ? 3.674 -13.290 -11.557 1.00 45.97 88 LEU A O 1
ATOM 666 N N . LYS A 1 89 ? 3.008 -13.945 -9.509 1.00 44.12 89 LYS A N 1
ATOM 667 C CA . LYS A 1 89 ? 3.178 -15.404 -9.706 1.00 44.12 89 LYS A CA 1
ATOM 668 C C . LYS A 1 89 ? 1.879 -16.130 -10.068 1.00 44.12 89 LYS A C 1
ATOM 670 O O . LYS A 1 89 ? 1.890 -16.984 -10.945 1.00 44.12 89 LYS A O 1
ATOM 675 N N . LEU A 1 90 ? 0.755 -15.774 -9.447 1.00 38.91 90 LEU A N 1
ATOM 676 C CA . LEU A 1 90 ? -0.548 -16.414 -9.676 1.00 38.91 90 LEU A CA 1
ATOM 677 C C . LEU A 1 90 ? -1.139 -16.100 -11.059 1.00 38.91 90 LEU A C 1
ATOM 679 O O . LEU A 1 90 ? -1.915 -16.896 -11.577 1.00 38.91 90 LEU A O 1
ATOM 683 N N . SER A 1 91 ? -0.715 -15.008 -11.704 1.00 42.78 91 SER A N 1
ATOM 684 C CA . SER A 1 91 ? -1.054 -14.723 -13.109 1.00 42.78 91 SER A CA 1
ATOM 685 C C . SER A 1 91 ? -0.345 -15.634 -14.132 1.00 42.78 91 SER A C 1
ATOM 687 O O . SER A 1 91 ? -0.578 -15.478 -15.324 1.00 42.78 91 SER A O 1
ATOM 689 N N . TRP A 1 92 ? 0.467 -16.603 -13.683 1.00 43.41 92 TRP A N 1
ATOM 690 C CA . TRP A 1 92 ? 1.046 -17.682 -14.503 1.00 43.41 92 TRP A CA 1
ATOM 691 C C . TRP A 1 92 ? 0.512 -19.083 -14.142 1.00 43.41 92 TRP A C 1
ATOM 693 O O . TRP A 1 92 ? 1.067 -20.075 -14.599 1.00 43.41 92 TRP A O 1
ATOM 703 N N . VAL A 1 93 ? -0.533 -19.196 -13.305 1.00 39.28 93 VAL A N 1
ATOM 704 C CA . VAL A 1 93 ? -1.159 -20.495 -12.948 1.00 39.28 93 VAL A CA 1
ATOM 705 C C . VAL A 1 93 ? -2.588 -20.625 -13.499 1.00 39.28 93 VAL A C 1
ATOM 707 O O . VAL A 1 93 ? -3.301 -21.582 -13.217 1.00 39.28 93 VAL A O 1
ATOM 710 N N . THR A 1 94 ? -3.015 -19.705 -14.362 1.00 41.91 94 THR A N 1
ATOM 711 C CA . THR A 1 94 ? -4.178 -19.928 -15.227 1.00 41.91 94 THR A CA 1
ATOM 712 C C . THR A 1 94 ? -3.714 -19.969 -16.681 1.00 41.91 94 THR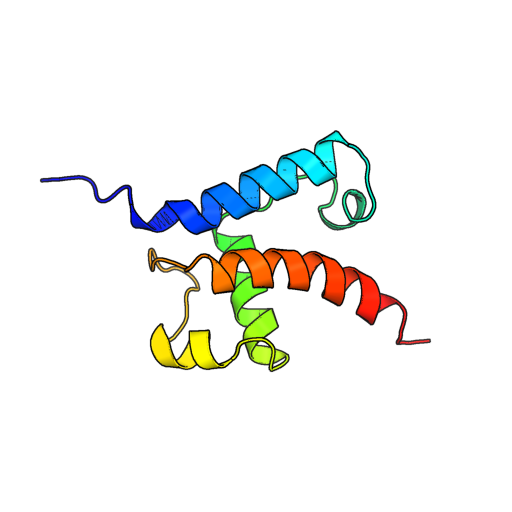 A C 1
ATOM 714 O O . THR A 1 94 ? -3.367 -18.917 -17.221 1.00 41.91 94 THR A O 1
ATOM 717 N N . TYR A 1 95 ? -3.786 -21.175 -17.257 1.00 37.09 95 TYR A N 1
ATOM 718 C CA . TYR A 1 95 ? -3.345 -21.665 -18.577 1.00 37.09 95 TYR A CA 1
ATOM 719 C C . TYR A 1 95 ? -1.923 -22.222 -18.653 1.00 37.09 95 TYR A C 1
ATOM 721 O O . TYR A 1 95 ? -0.953 -21.440 -18.588 1.00 37.09 95 TYR A O 1
#